Protein AF-A0A4R5AQ56-F1 (afdb_monomer)

Foldseek 3Di:
DDDDDDPDPPPPDDPDPDPDPLVFPDADPVLLVVLLVCLLVVNLVVSLVSSCVRGVDDSVSSSVVSLLSNLQSLVVLFDLVLLVVLLVCVVVVNLVVNLVSRCVRRVDDSVSSSSNSVCSNVVSHDNPPCRVVPDLLVVLVVCVVVVNNVVNLVSCCVPVVDDSVVSSVVSVPRD

Mean predicted aligned error: 14.92 Å

Sequence (175 aa):
MRWGESDACRVPAAPRRDPVKSSVPYVLPETRERVIELLSRGQNIPAIKLVREASGAGLKEAKEYADGLKGEALGRVVAPEVQAKARALVAEGRWKDAAKLVRKHSGLKLKSAKDYVDAVREGRVPAQPGEVRGALADRVRAFKASGDHESAIALVCAETGMQWDEAQHFVAALQ

Structure (mmCIF, N/CA/C/O backbone):
data_AF-A0A4R5AQ56-F1
#
_entry.id   AF-A0A4R5AQ56-F1
#
loop_
_atom_site.group_PDB
_atom_site.id
_atom_site.type_symbol
_atom_site.label_atom_id
_atom_site.label_alt_id
_atom_site.label_comp_id
_atom_site.label_asym_id
_atom_site.label_entity_id
_atom_site.label_seq_id
_atom_site.pdbx_PDB_ins_code
_atom_site.Cartn_x
_atom_site.Cartn_y
_atom_site.Cartn_z
_atom_site.occupancy
_atom_site.B_iso_or_equiv
_atom_site.auth_seq_id
_atom_site.auth_comp_id
_atom_site.auth_asym_id
_atom_site.auth_atom_id
_atom_site.pdbx_PDB_model_num
ATOM 1 N N . MET A 1 1 ? -49.237 22.331 -33.545 1.00 45.69 1 MET A N 1
ATOM 2 C CA . MET A 1 1 ? -48.431 21.137 -33.214 1.00 45.69 1 MET A CA 1
ATOM 3 C C . MET A 1 1 ? -47.157 21.162 -34.046 1.00 45.69 1 MET A C 1
ATOM 5 O O . MET A 1 1 ? -47.246 20.903 -35.237 1.00 45.69 1 MET A O 1
ATOM 9 N N . ARG A 1 2 ? -46.005 21.509 -33.458 1.00 33.53 2 ARG A N 1
ATOM 10 C CA . ARG A 1 2 ? -44.680 21.104 -33.957 1.00 33.53 2 ARG A CA 1
ATOM 11 C C . ARG A 1 2 ? -43.660 21.297 -32.832 1.00 33.53 2 ARG A C 1
ATOM 13 O O . ARG A 1 2 ? -43.346 22.424 -32.477 1.00 33.53 2 ARG A O 1
ATOM 20 N N . TRP A 1 3 ? -43.247 20.186 -32.234 1.00 35.00 3 TRP A N 1
ATOM 21 C CA . TRP A 1 3 ? -42.048 20.085 -31.406 1.00 35.00 3 TRP A CA 1
ATOM 22 C C . TRP A 1 3 ? -40.854 19.815 -32.338 1.00 35.00 3 TRP A C 1
ATOM 24 O O . TRP A 1 3 ? -41.010 19.078 -33.311 1.00 35.00 3 TRP A O 1
ATOM 34 N N . GLY A 1 4 ? -39.701 20.414 -32.045 1.00 38.84 4 GLY A N 1
ATOM 35 C CA . GLY A 1 4 ? -38.430 20.306 -32.780 1.00 38.84 4 GLY A CA 1
ATOM 36 C C . GLY A 1 4 ? -37.701 21.648 -32.642 1.00 38.84 4 GLY A C 1
ATOM 37 O O . GLY A 1 4 ? -38.314 22.677 -32.881 1.00 38.84 4 GLY A O 1
ATOM 38 N N . GLU A 1 5 ? -36.464 21.776 -32.180 1.00 38.62 5 GLU A N 1
ATOM 39 C CA . GLU A 1 5 ? -35.328 20.869 -32.235 1.00 38.62 5 GLU A CA 1
ATOM 40 C C . GLU A 1 5 ? -34.325 21.284 -31.141 1.00 38.62 5 GLU A C 1
ATOM 42 O O . GLU A 1 5 ? -33.952 22.447 -31.039 1.00 38.62 5 GLU A O 1
ATOM 47 N N . SER A 1 6 ? -33.906 20.303 -30.343 1.00 42.84 6 SER A N 1
ATOM 48 C CA . SER A 1 6 ? -32.548 20.118 -29.818 1.00 42.84 6 SER A CA 1
ATOM 49 C C . SER A 1 6 ? -31.783 21.330 -29.261 1.00 42.84 6 SER A C 1
ATOM 51 O O . SER A 1 6 ? -30.817 21.801 -29.862 1.00 42.84 6 SER A O 1
ATOM 53 N N . ASP A 1 7 ? -32.096 21.707 -28.019 1.00 39.38 7 ASP A N 1
ATOM 54 C CA . ASP A 1 7 ? -31.105 22.286 -27.105 1.00 39.38 7 ASP A CA 1
ATOM 55 C C . ASP A 1 7 ? -30.023 21.225 -26.838 1.00 39.38 7 ASP A C 1
ATOM 57 O O . ASP A 1 7 ? -30.189 20.289 -26.050 1.00 39.38 7 ASP A O 1
ATOM 61 N N . ALA A 1 8 ? -28.928 21.310 -27.592 1.00 45.38 8 ALA A N 1
ATOM 62 C CA . ALA A 1 8 ? -27.779 20.438 -27.444 1.00 45.38 8 ALA A CA 1
ATOM 63 C C . ALA A 1 8 ? -27.214 20.576 -26.024 1.00 45.38 8 ALA A C 1
ATOM 65 O O . ALA A 1 8 ? -26.766 21.647 -25.613 1.00 45.38 8 ALA A O 1
ATOM 66 N N . CYS A 1 9 ? -27.211 19.463 -25.289 1.00 32.50 9 CYS A N 1
ATOM 67 C CA . CYS A 1 9 ? -26.581 19.318 -23.986 1.00 32.50 9 CYS A CA 1
ATOM 68 C C . CYS A 1 9 ? -25.139 19.846 -24.018 1.00 32.50 9 CYS A C 1
ATOM 70 O O . CYS A 1 9 ? -24.210 19.158 -24.446 1.00 32.50 9 CYS A O 1
ATOM 72 N N . ARG A 1 10 ? -24.927 21.065 -23.520 1.00 43.78 10 ARG A N 1
ATOM 73 C CA . ARG A 1 10 ? -23.593 21.572 -23.210 1.00 43.78 10 ARG A CA 1
ATOM 74 C C . ARG A 1 10 ? -23.148 20.915 -21.911 1.00 43.78 10 ARG A C 1
ATOM 76 O O . ARG A 1 10 ? -23.390 21.433 -20.826 1.00 43.78 10 ARG A O 1
ATOM 83 N N . VAL A 1 11 ? -22.541 19.738 -22.029 1.00 48.16 11 VAL A N 1
ATOM 84 C CA . VAL A 1 11 ? -21.921 19.040 -20.898 1.00 48.16 11 VAL A CA 1
ATOM 85 C C . VAL A 1 11 ? -20.895 19.995 -20.269 1.00 48.16 11 VAL A C 1
ATOM 87 O O . VAL A 1 11 ? -20.000 20.458 -20.984 1.00 48.16 11 VAL A O 1
ATOM 90 N N . PRO A 1 12 ? -21.004 20.351 -18.976 1.00 44.31 12 PRO A N 1
ATOM 91 C CA . PRO A 1 12 ? -19.989 21.171 -18.336 1.00 44.31 12 PRO A CA 1
ATOM 92 C C . PRO A 1 12 ? -18.670 20.397 -18.341 1.00 44.31 12 PRO A C 1
ATOM 94 O O . PRO A 1 12 ? -18.601 19.252 -17.892 1.00 44.31 12 PRO A O 1
ATOM 97 N N . ALA A 1 13 ? -17.631 21.019 -18.902 1.00 43.09 13 ALA A N 1
ATOM 98 C CA . ALA A 1 13 ? -16.287 20.466 -18.947 1.00 43.09 13 ALA A CA 1
ATOM 99 C C . ALA A 1 13 ? -15.847 20.108 -17.522 1.00 43.09 13 ALA A C 1
ATOM 101 O O . ALA A 1 13 ? -15.724 20.984 -16.665 1.00 43.09 13 ALA A O 1
ATOM 102 N N . ALA A 1 14 ? -15.648 18.812 -17.275 1.00 42.28 14 ALA A N 1
ATOM 103 C CA . ALA A 1 14 ? -15.158 18.308 -16.003 1.00 42.28 14 ALA A CA 1
ATOM 104 C C . ALA A 1 14 ? -13.867 19.049 -15.607 1.00 42.28 14 ALA A C 1
ATOM 106 O O . ALA A 1 14 ? -13.044 19.346 -16.484 1.00 42.28 14 ALA A O 1
ATOM 107 N N . PRO A 1 15 ? -13.661 19.350 -14.312 1.00 40.75 15 PRO A N 1
ATOM 108 C CA . PRO A 1 15 ? -12.444 20.007 -13.866 1.00 40.75 15 PRO A CA 1
ATOM 109 C C . PRO A 1 15 ? -11.247 19.163 -14.300 1.00 40.75 15 PRO A C 1
ATOM 111 O O . PRO A 1 15 ? -11.179 17.962 -14.020 1.00 40.75 15 PRO A O 1
ATOM 114 N N . ARG A 1 16 ? -10.319 19.797 -15.025 1.00 42.53 16 ARG A N 1
ATOM 115 C CA . ARG A 1 16 ? -9.028 19.214 -15.386 1.00 42.53 16 ARG A CA 1
ATOM 116 C C . ARG A 1 16 ? -8.344 18.826 -14.080 1.00 42.53 16 ARG A C 1
ATOM 118 O O . ARG A 1 16 ? -7.839 19.692 -13.379 1.00 42.53 16 ARG A O 1
ATOM 125 N N . ARG A 1 17 ? -8.389 17.541 -13.721 1.00 48.75 17 ARG A N 1
ATOM 126 C CA . ARG A 1 17 ? -7.564 17.006 -12.638 1.00 48.75 17 ARG A CA 1
ATOM 127 C C . ARG A 1 17 ? -6.125 17.292 -13.032 1.00 48.75 17 ARG A C 1
ATOM 129 O O . ARG A 1 17 ? -5.655 16.740 -14.027 1.00 48.75 17 ARG A O 1
ATOM 136 N N . ASP A 1 18 ? -5.471 18.179 -12.292 1.00 38.38 18 ASP A N 1
ATOM 137 C CA . ASP A 1 18 ? -4.043 18.409 -12.440 1.00 38.38 18 ASP A CA 1
ATOM 138 C C . ASP A 1 18 ? -3.337 17.049 -12.407 1.00 38.38 18 ASP A C 1
ATOM 140 O O . ASP A 1 18 ? -3.614 16.243 -11.506 1.00 38.38 18 ASP A O 1
ATOM 144 N N . PRO A 1 19 ? -2.480 16.731 -13.393 1.00 44.53 19 PRO A N 1
ATOM 145 C CA . PRO A 1 19 ? -1.733 15.494 -13.358 1.00 44.53 19 PRO A CA 1
ATOM 146 C C . PRO A 1 19 ? -0.859 15.533 -12.108 1.00 44.53 19 PRO A C 1
ATOM 148 O O . PRO A 1 19 ? 0.082 16.323 -11.994 1.00 44.53 19 PRO A O 1
ATOM 151 N N . VAL A 1 20 ? -1.211 14.683 -11.142 1.00 44.84 20 VAL A N 1
ATOM 152 C CA . VAL A 1 20 ? -0.360 14.325 -10.009 1.00 44.84 20 VAL A CA 1
ATOM 153 C C . VAL A 1 20 ? 1.028 14.079 -10.587 1.00 44.84 20 VAL A C 1
ATOM 155 O O . VAL A 1 20 ? 1.138 13.334 -11.555 1.00 44.84 20 VAL A O 1
ATOM 158 N N . LYS A 1 21 ? 2.054 14.750 -10.050 1.00 40.44 21 LYS A N 1
ATOM 159 C CA . LYS A 1 21 ? 3.448 14.725 -10.525 1.00 40.44 21 LYS A CA 1
ATOM 160 C C . LYS A 1 21 ? 4.008 13.291 -10.555 1.00 40.44 21 LYS A C 1
ATOM 162 O O . LYS A 1 21 ? 4.786 12.907 -9.689 1.00 40.44 21 LYS A O 1
ATOM 167 N N . SER A 1 22 ? 3.611 12.475 -11.523 1.00 47.69 22 SER A N 1
ATOM 168 C CA . SER A 1 22 ? 4.220 11.187 -11.806 1.00 47.69 22 SER A CA 1
ATOM 169 C C . SER A 1 22 ? 5.387 11.465 -12.740 1.00 47.69 22 SER A C 1
ATOM 171 O O . SER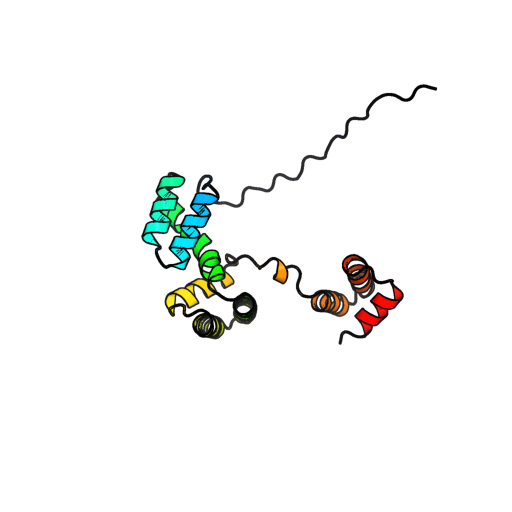 A 1 22 ? 5.195 11.712 -13.926 1.00 47.69 22 SER A O 1
ATOM 173 N N . SER A 1 23 ? 6.598 11.456 -12.186 1.00 57.16 23 SER A N 1
ATOM 174 C CA . SER A 1 23 ? 7.856 11.750 -12.889 1.00 57.16 23 SER A CA 1
ATOM 175 C C . SER A 1 23 ? 8.243 10.717 -13.962 1.00 57.16 23 SER A C 1
ATOM 177 O O . SER A 1 23 ? 9.362 10.752 -14.457 1.00 57.16 23 SER A O 1
ATOM 179 N N . VAL A 1 24 ? 7.360 9.774 -14.307 1.00 58.69 24 VAL A N 1
ATOM 180 C CA . VAL A 1 24 ? 7.620 8.726 -15.299 1.00 58.69 24 VAL A CA 1
ATOM 181 C C . VAL A 1 24 ? 6.544 8.798 -16.383 1.00 58.69 24 VAL A C 1
ATOM 183 O O . VAL A 1 24 ? 5.357 8.735 -16.044 1.00 58.69 24 VAL A O 1
ATOM 186 N N . PRO A 1 25 ? 6.923 8.944 -17.668 1.00 57.91 25 PRO A N 1
ATOM 187 C CA . PRO A 1 25 ? 5.972 8.915 -18.771 1.00 57.91 25 PRO A CA 1
ATOM 188 C C . PRO A 1 25 ? 5.265 7.554 -18.816 1.00 57.91 25 PRO A C 1
ATOM 190 O O . PRO A 1 25 ? 5.813 6.534 -18.401 1.00 57.91 25 PRO A O 1
ATOM 193 N N . TYR A 1 26 ? 4.012 7.585 -19.266 1.00 61.94 26 TYR A N 1
ATOM 194 C CA . TYR A 1 26 ? 3.016 6.511 -19.219 1.00 61.94 26 TYR A CA 1
ATOM 195 C C . TYR A 1 26 ? 3.602 5.086 -19.309 1.00 61.94 26 TYR A C 1
ATOM 197 O O . TYR A 1 26 ? 3.992 4.619 -20.376 1.00 61.94 26 TYR A O 1
ATOM 205 N N . VAL A 1 27 ? 3.637 4.382 -18.172 1.00 74.88 27 VAL A N 1
ATOM 206 C CA . VAL A 1 27 ? 3.947 2.947 -18.121 1.00 74.88 27 VAL A CA 1
ATOM 207 C C . VAL A 1 27 ? 2.663 2.184 -18.420 1.00 74.88 27 VAL A C 1
ATOM 209 O O . VAL A 1 27 ? 1.663 2.370 -17.724 1.00 74.88 27 VAL A O 1
ATOM 212 N N . LEU A 1 28 ? 2.703 1.315 -19.431 1.00 80.69 28 LEU A N 1
ATOM 213 C CA . LEU A 1 28 ? 1.578 0.450 -19.784 1.00 80.69 28 LEU A CA 1
ATOM 214 C C . LEU A 1 28 ? 1.096 -0.367 -18.563 1.00 80.69 28 LEU A C 1
ATOM 216 O O . LEU A 1 28 ? 1.939 -0.840 -17.785 1.00 80.69 28 LEU A O 1
ATOM 220 N N . PRO A 1 29 ? -0.225 -0.561 -18.378 1.00 79.31 29 PRO A N 1
ATOM 221 C CA . PRO A 1 29 ? -0.779 -1.295 -17.237 1.00 79.31 29 PRO A CA 1
ATOM 222 C C . PRO A 1 29 ? -0.166 -2.687 -17.039 1.00 79.31 29 PRO A C 1
ATOM 224 O O . PRO A 1 29 ? 0.152 -3.075 -15.916 1.00 79.31 29 PRO A O 1
ATOM 227 N N . GLU A 1 30 ? 0.102 -3.409 -18.122 1.00 83.06 30 GLU A N 1
ATOM 228 C CA . GLU A 1 30 ? 0.673 -4.757 -18.092 1.00 83.06 30 GLU A CA 1
ATOM 229 C C . GLU A 1 30 ? 2.130 -4.737 -17.606 1.00 83.06 30 GLU A C 1
ATOM 231 O O . GLU A 1 30 ? 2.597 -5.646 -16.917 1.00 83.06 30 GLU A O 1
ATOM 236 N N . THR A 1 31 ? 2.878 -3.687 -17.951 1.00 86.50 31 THR A N 1
ATOM 237 C CA . THR A 1 31 ? 4.236 -3.478 -17.437 1.00 86.50 31 THR A CA 1
ATOM 238 C C . THR A 1 31 ? 4.193 -3.142 -15.954 1.00 86.50 31 THR A C 1
ATOM 240 O O . THR A 1 31 ? 4.969 -3.700 -15.181 1.00 86.50 31 THR A O 1
ATOM 243 N N . ARG A 1 32 ? 3.262 -2.281 -15.529 1.00 87.69 32 ARG A N 1
ATOM 244 C CA . ARG A 1 32 ? 3.060 -1.946 -14.114 1.00 87.69 32 ARG A CA 1
ATOM 245 C C . ARG A 1 32 ? 2.784 -3.196 -13.277 1.00 87.69 32 ARG A C 1
ATOM 247 O O . ARG A 1 32 ? 3.371 -3.349 -12.209 1.00 87.69 32 ARG A O 1
ATOM 254 N N . GLU A 1 33 ? 1.936 -4.102 -13.757 1.00 88.38 33 GLU A N 1
ATOM 255 C CA . GLU A 1 33 ? 1.649 -5.366 -13.070 1.00 88.38 33 GLU A CA 1
ATOM 256 C C . GLU A 1 33 ? 2.889 -6.249 -12.918 1.00 88.38 33 GLU A C 1
ATOM 258 O O . GLU A 1 33 ? 3.167 -6.731 -11.819 1.00 88.38 33 GLU A O 1
ATOM 263 N N . ARG A 1 34 ? 3.691 -6.385 -13.978 1.00 89.94 34 ARG A N 1
ATOM 264 C CA . ARG A 1 34 ? 4.966 -7.123 -13.935 1.00 89.94 34 ARG A CA 1
ATOM 265 C C . ARG A 1 34 ? 5.962 -6.487 -12.969 1.00 89.94 34 ARG A C 1
ATOM 267 O O . ARG A 1 34 ? 6.640 -7.191 -12.225 1.00 89.94 34 ARG A O 1
ATOM 274 N N . VAL A 1 35 ? 6.029 -5.156 -12.926 1.00 90.94 35 VAL A N 1
ATOM 275 C CA . VAL A 1 35 ? 6.847 -4.421 -11.948 1.00 90.94 35 VAL A CA 1
ATOM 276 C C . VAL A 1 35 ? 6.393 -4.742 -10.523 1.00 90.94 35 VAL A C 1
ATOM 278 O O . VAL A 1 35 ? 7.227 -5.037 -9.669 1.00 90.94 35 VAL A O 1
ATOM 281 N N . ILE A 1 36 ? 5.085 -4.749 -10.265 1.00 89.75 36 ILE A N 1
ATOM 282 C CA . ILE A 1 36 ? 4.523 -5.093 -8.954 1.00 89.75 36 ILE A CA 1
ATOM 283 C C . ILE A 1 36 ? 4.852 -6.536 -8.560 1.00 89.75 36 ILE A C 1
ATOM 285 O O . ILE A 1 36 ? 5.224 -6.787 -7.414 1.00 89.75 36 ILE A O 1
ATOM 289 N N . GLU A 1 37 ? 4.769 -7.478 -9.496 1.00 89.31 37 GLU A N 1
ATOM 290 C CA . GLU A 1 37 ? 5.136 -8.875 -9.261 1.00 89.31 37 GLU A CA 1
ATOM 291 C C . GLU A 1 37 ? 6.628 -9.040 -8.922 1.00 89.31 37 GLU A C 1
ATOM 293 O O . GLU A 1 37 ? 6.997 -9.775 -8.004 1.00 89.31 37 GLU A O 1
ATOM 298 N N . LEU A 1 38 ? 7.511 -8.323 -9.617 1.00 90.81 38 LEU A N 1
ATOM 299 C CA . LEU A 1 38 ? 8.942 -8.330 -9.306 1.00 90.81 38 LEU A CA 1
ATOM 300 C C . LEU A 1 38 ? 9.212 -7.743 -7.914 1.00 90.81 38 LEU A C 1
ATOM 302 O O . LEU A 1 38 ? 10.002 -8.297 -7.143 1.00 90.81 38 LEU A O 1
ATOM 306 N N . LEU A 1 39 ? 8.530 -6.652 -7.559 1.00 90.00 39 LEU A N 1
ATOM 307 C CA . LEU A 1 39 ? 8.664 -6.002 -6.256 1.00 90.00 39 LEU A CA 1
ATOM 308 C C . LEU A 1 39 ? 8.143 -6.876 -5.108 1.00 90.00 39 LEU A C 1
ATOM 310 O O . LEU A 1 39 ? 8.789 -6.928 -4.059 1.00 90.00 39 LEU A O 1
ATOM 314 N N . SER A 1 40 ? 7.044 -7.615 -5.299 1.00 85.38 40 SER A N 1
ATOM 315 C CA . SER A 1 40 ? 6.516 -8.533 -4.277 1.00 85.38 40 SER A CA 1
ATOM 316 C C . SER A 1 40 ? 7.479 -9.692 -3.987 1.00 85.38 40 SER A C 1
ATOM 318 O O . SER A 1 40 ? 7.605 -10.130 -2.844 1.00 85.38 40 SER A O 1
ATOM 320 N N . ARG A 1 41 ? 8.254 -10.115 -4.995 1.00 86.38 41 ARG A N 1
ATOM 321 C CA . ARG A 1 41 ? 9.346 -11.100 -4.878 1.00 86.38 41 ARG A CA 1
ATOM 322 C C . ARG A 1 41 ? 10.656 -10.508 -4.330 1.00 86.38 41 ARG A C 1
ATOM 324 O O . ARG A 1 41 ? 11.628 -11.237 -4.142 1.00 86.38 41 ARG A O 1
ATOM 331 N N . GLY A 1 42 ? 10.717 -9.196 -4.085 1.00 85.19 42 GLY A N 1
ATOM 332 C CA . GLY A 1 42 ? 11.914 -8.491 -3.608 1.00 85.19 42 GLY A CA 1
ATOM 333 C C . GLY A 1 42 ? 12.954 -8.172 -4.691 1.00 85.19 42 GLY A C 1
ATOM 334 O O . GLY A 1 42 ? 14.082 -7.790 -4.367 1.00 85.19 42 GLY A O 1
ATOM 335 N N . GLN A 1 43 ? 12.598 -8.298 -5.970 1.00 88.31 43 GLN A N 1
ATOM 336 C CA . GLN A 1 43 ? 13.481 -8.074 -7.116 1.00 88.31 43 GLN A 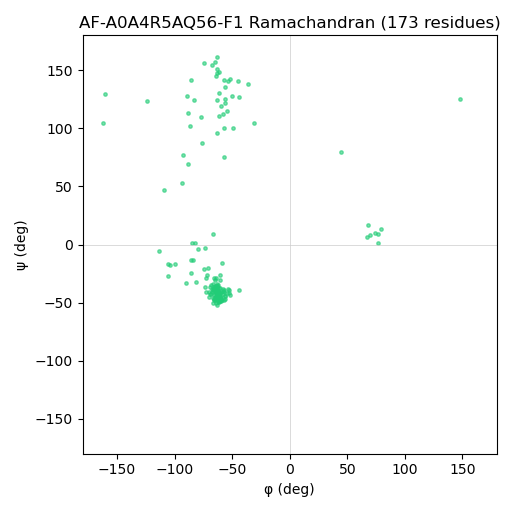CA 1
ATOM 337 C C . GLN A 1 43 ? 13.478 -6.600 -7.561 1.00 88.31 43 GLN A C 1
ATOM 339 O O . GLN A 1 43 ? 12.999 -6.250 -8.639 1.00 88.31 43 GLN A O 1
ATOM 344 N N . ASN A 1 44 ? 14.054 -5.715 -6.741 1.00 88.56 44 ASN A N 1
ATOM 345 C CA . ASN A 1 44 ? 14.045 -4.267 -7.010 1.00 88.56 44 ASN A CA 1
ATOM 346 C C . ASN A 1 44 ? 14.839 -3.874 -8.270 1.00 88.56 44 ASN A C 1
ATOM 348 O O . ASN A 1 44 ? 14.417 -2.996 -9.014 1.00 88.56 44 ASN A O 1
ATOM 352 N N . ILE A 1 45 ? 15.991 -4.509 -8.518 1.00 92.06 45 ILE A N 1
ATOM 353 C CA . ILE A 1 45 ? 16.844 -4.170 -9.669 1.00 92.06 45 ILE A CA 1
ATOM 354 C C . ILE A 1 45 ? 16.136 -4.519 -10.994 1.00 92.06 45 ILE A C 1
ATOM 356 O O . ILE A 1 45 ? 16.031 -3.629 -11.840 1.00 92.06 45 ILE A O 1
ATOM 360 N N . PRO A 1 46 ? 15.586 -5.741 -11.175 1.00 92.56 46 PRO A N 1
ATOM 361 C CA . PRO A 1 46 ? 14.762 -6.058 -12.342 1.00 92.56 46 PRO A CA 1
ATOM 362 C C . PRO A 1 46 ? 13.549 -5.139 -12.507 1.00 92.56 46 PRO A C 1
ATOM 364 O O . PRO A 1 46 ? 13.277 -4.700 -13.618 1.00 92.56 46 PRO A O 1
ATOM 367 N N . ALA A 1 47 ? 12.861 -4.796 -11.413 1.00 91.25 47 ALA A N 1
ATOM 368 C CA . ALA A 1 47 ? 11.711 -3.895 -11.447 1.00 91.25 47 ALA A CA 1
ATOM 369 C C . ALA A 1 47 ? 12.082 -2.503 -11.990 1.00 91.25 47 ALA A C 1
ATOM 371 O O . ALA A 1 47 ? 11.440 -2.006 -12.910 1.00 91.25 47 ALA A O 1
ATOM 372 N N . ILE A 1 48 ? 13.159 -1.898 -11.477 1.00 91.56 48 ILE A N 1
ATOM 373 C CA . ILE A 1 48 ? 13.642 -0.588 -11.942 1.00 91.56 48 ILE A CA 1
ATOM 374 C C . ILE A 1 48 ? 14.088 -0.666 -13.403 1.00 91.56 48 ILE A C 1
ATOM 376 O O . ILE A 1 48 ? 13.789 0.233 -14.185 1.00 91.56 48 ILE A O 1
ATOM 380 N N . LYS A 1 49 ? 14.786 -1.741 -13.790 1.00 92.81 49 LYS A N 1
ATOM 381 C CA . LYS A 1 49 ? 15.205 -1.956 -15.179 1.00 92.81 49 LYS A CA 1
ATOM 382 C C . LYS A 1 49 ? 13.999 -1.999 -16.123 1.00 92.81 49 LYS A C 1
ATOM 384 O O . LYS A 1 49 ? 13.998 -1.273 -17.110 1.00 92.81 49 LYS A O 1
ATOM 389 N N . LEU A 1 50 ? 12.964 -2.762 -15.774 1.00 91.06 50 LEU A N 1
ATOM 390 C CA . LEU A 1 50 ? 11.736 -2.870 -16.562 1.00 91.06 50 LEU A CA 1
ATOM 391 C C . LEU A 1 50 ? 11.021 -1.517 -16.705 1.00 91.06 50 LEU A C 1
ATOM 393 O O . LEU A 1 50 ? 10.583 -1.164 -17.796 1.00 91.06 50 LEU A O 1
ATOM 397 N N . VAL A 1 51 ? 10.953 -0.727 -15.626 1.00 89.31 51 VAL A N 1
ATOM 398 C CA . VAL A 1 51 ? 10.393 0.636 -15.676 1.00 89.31 51 VAL A CA 1
ATOM 399 C C . VAL A 1 51 ? 11.191 1.513 -16.640 1.00 89.31 51 VAL A C 1
ATOM 401 O O . VAL A 1 51 ? 10.589 2.202 -17.458 1.00 89.31 51 VAL A O 1
ATOM 404 N N . ARG A 1 52 ? 12.530 1.473 -16.593 1.00 90.75 52 ARG A N 1
ATOM 405 C CA . ARG A 1 52 ? 13.387 2.254 -17.505 1.00 90.75 52 ARG A CA 1
ATOM 406 C C . ARG A 1 52 ? 13.201 1.852 -18.961 1.00 90.75 52 ARG A C 1
ATOM 408 O O . ARG A 1 52 ? 13.095 2.727 -19.808 1.00 90.75 52 ARG A O 1
ATOM 415 N N . GLU A 1 53 ? 13.164 0.555 -19.245 1.00 89.38 53 GLU A N 1
ATOM 416 C CA . GLU A 1 53 ? 13.003 0.043 -20.610 1.00 89.38 53 GLU A CA 1
ATOM 417 C C . GLU A 1 53 ? 11.637 0.410 -21.195 1.00 89.38 53 GLU A C 1
ATOM 419 O O . GLU A 1 53 ? 11.549 0.766 -22.365 1.00 89.38 53 GLU A O 1
ATOM 424 N N . ALA A 1 54 ? 10.583 0.384 -20.377 1.00 86.75 54 ALA A N 1
ATOM 425 C CA . ALA A 1 54 ? 9.230 0.677 -20.837 1.00 86.75 54 ALA A CA 1
ATOM 426 C C . ALA A 1 54 ? 8.906 2.175 -20.946 1.00 86.75 54 ALA A C 1
ATOM 428 O O . ALA A 1 54 ? 8.102 2.557 -21.788 1.00 86.75 54 ALA A O 1
ATOM 429 N N . SER A 1 55 ? 9.487 3.015 -20.085 1.00 83.81 55 SER A N 1
ATOM 430 C CA . SER A 1 55 ? 9.186 4.458 -20.033 1.00 83.81 55 SER A CA 1
ATOM 431 C C . SER A 1 55 ? 10.273 5.341 -20.649 1.00 83.81 55 SER A C 1
ATOM 433 O O . SER A 1 55 ? 10.034 6.514 -20.912 1.00 83.81 55 SER A O 1
ATOM 435 N N . GLY A 1 56 ? 11.489 4.825 -20.843 1.00 83.56 56 GLY A N 1
ATOM 436 C CA . GLY A 1 56 ? 12.653 5.637 -21.209 1.00 83.56 56 GLY A CA 1
ATOM 437 C C . GLY A 1 56 ? 13.154 6.558 -20.087 1.00 83.56 56 GLY A C 1
ATOM 438 O O . GLY A 1 56 ? 14.034 7.380 -20.328 1.00 83.56 56 GLY A O 1
ATOM 439 N N . ALA A 1 57 ? 12.619 6.435 -18.866 1.00 84.06 57 ALA A N 1
ATOM 440 C CA . ALA A 1 57 ? 12.959 7.304 -17.746 1.00 84.06 57 ALA A CA 1
ATOM 441 C C . ALA A 1 57 ? 14.408 7.130 -17.253 1.00 84.06 57 ALA A C 1
ATOM 443 O O . ALA A 1 57 ? 15.035 6.061 -17.357 1.00 84.06 57 ALA A O 1
ATOM 444 N N . GLY A 1 58 ? 14.935 8.193 -16.645 1.00 85.94 58 GLY A N 1
ATOM 445 C CA . GLY A 1 58 ? 16.226 8.175 -15.974 1.00 85.94 58 GLY A CA 1
ATOM 446 C C . GLY A 1 58 ? 16.242 7.212 -14.783 1.00 85.94 58 GLY A C 1
ATOM 447 O O . GLY A 1 58 ? 15.210 6.825 -14.235 1.00 85.94 58 GLY A O 1
ATOM 448 N N . LEU A 1 59 ? 17.441 6.825 -14.328 1.00 88.31 59 LEU A N 1
ATOM 449 C CA . LEU A 1 59 ? 17.592 5.888 -13.204 1.00 88.31 59 LEU A CA 1
ATOM 450 C C . LEU A 1 59 ? 16.886 6.377 -11.929 1.00 88.31 59 LEU A C 1
ATOM 452 O O . LEU A 1 59 ? 16.291 5.576 -11.209 1.00 88.31 59 LEU A O 1
ATOM 456 N N . LYS A 1 60 ? 16.949 7.687 -11.664 1.00 87.88 60 LYS A N 1
ATOM 457 C CA . LYS A 1 60 ? 16.304 8.320 -10.511 1.00 87.88 60 LYS A CA 1
ATOM 458 C C . LYS A 1 60 ? 14.780 8.189 -10.582 1.00 87.88 60 LYS A C 1
ATOM 460 O O . LYS A 1 60 ? 14.174 7.686 -9.645 1.00 87.88 60 LYS A O 1
ATOM 465 N N . GLU A 1 61 ? 14.190 8.577 -11.704 1.00 84.50 61 GLU A N 1
ATOM 466 C CA . GLU A 1 61 ? 12.739 8.577 -11.922 1.00 84.50 61 GLU A CA 1
ATOM 467 C C . GLU A 1 61 ? 12.171 7.154 -11.879 1.00 84.50 61 GLU A C 1
ATOM 469 O O . GLU A 1 61 ? 11.182 6.886 -11.200 1.00 84.50 61 GLU A O 1
ATOM 474 N N . ALA A 1 62 ? 12.851 6.204 -12.528 1.00 87.69 62 ALA A N 1
ATOM 475 C CA . ALA A 1 62 ? 12.447 4.804 -12.507 1.00 87.69 62 ALA A CA 1
ATOM 476 C C . ALA A 1 62 ? 12.523 4.191 -11.102 1.00 87.69 62 ALA A C 1
ATOM 478 O O . ALA A 1 62 ? 11.674 3.379 -10.730 1.00 87.69 62 ALA A O 1
ATOM 479 N N . LYS A 1 63 ? 13.522 4.592 -10.307 1.00 89.50 63 LYS A N 1
ATOM 480 C CA . LYS A 1 63 ? 13.621 4.206 -8.899 1.00 89.50 63 LYS A CA 1
ATOM 481 C C . LYS A 1 63 ? 12.486 4.805 -8.075 1.00 89.50 63 LYS A C 1
ATOM 483 O O . LYS A 1 63 ? 11.862 4.061 -7.331 1.00 89.50 63 LYS A O 1
ATOM 488 N N . GLU A 1 64 ? 12.205 6.098 -8.212 1.00 87.81 64 GLU A N 1
ATOM 489 C CA . GLU A 1 64 ? 11.109 6.759 -7.491 1.00 87.81 64 GLU A CA 1
ATOM 490 C C . GLU A 1 64 ? 9.755 6.118 -7.818 1.00 87.81 64 GLU A C 1
ATOM 492 O O . GLU A 1 64 ? 8.957 5.852 -6.920 1.00 87.81 64 GLU A O 1
ATOM 497 N N . TYR A 1 65 ? 9.524 5.774 -9.085 1.00 87.06 65 TYR A N 1
ATOM 498 C CA . TYR A 1 65 ? 8.321 5.064 -9.506 1.00 87.06 65 TYR A CA 1
ATOM 499 C C . TYR A 1 65 ? 8.236 3.649 -8.924 1.00 87.06 65 TYR A C 1
ATOM 501 O O . TYR A 1 65 ? 7.207 3.274 -8.360 1.00 87.06 65 TYR A O 1
ATOM 509 N N . ALA A 1 66 ? 9.320 2.870 -8.996 1.00 87.88 66 ALA A N 1
ATOM 510 C CA . ALA A 1 66 ? 9.367 1.536 -8.402 1.00 87.88 66 ALA A CA 1
ATOM 511 C C . ALA A 1 66 ? 9.196 1.576 -6.872 1.00 87.88 66 ALA A C 1
ATOM 513 O O . ALA A 1 66 ? 8.471 0.752 -6.318 1.00 87.88 66 ALA A O 1
ATOM 514 N N . ASP A 1 67 ? 9.807 2.548 -6.191 1.00 86.75 67 ASP A N 1
ATOM 515 C CA . ASP A 1 67 ? 9.660 2.756 -4.747 1.00 86.75 67 ASP A CA 1
ATOM 516 C C . ASP A 1 67 ? 8.214 3.153 -4.386 1.00 86.75 67 ASP A C 1
ATOM 518 O O . ASP A 1 67 ? 7.686 2.687 -3.375 1.00 86.75 67 ASP A O 1
ATOM 522 N N . GLY A 1 68 ? 7.532 3.930 -5.236 1.00 84.56 68 GLY A N 1
ATOM 523 C CA . GLY A 1 68 ? 6.103 4.228 -5.100 1.00 84.56 68 GLY A CA 1
ATOM 524 C C . GLY A 1 68 ? 5.219 2.982 -5.219 1.00 84.56 68 GLY A C 1
ATOM 525 O O . GLY A 1 68 ? 4.313 2.785 -4.410 1.00 84.56 68 GLY A O 1
ATOM 526 N N . LEU A 1 69 ? 5.524 2.093 -6.169 1.00 86.06 69 LEU A N 1
ATOM 527 C CA . LEU A 1 69 ? 4.800 0.828 -6.353 1.00 86.06 69 LEU A CA 1
ATOM 528 C C . LEU A 1 69 ? 5.130 -0.227 -5.293 1.00 86.06 69 LEU A C 1
ATOM 530 O O . LEU A 1 69 ? 4.349 -1.152 -5.077 1.00 86.06 69 LEU A O 1
ATOM 534 N N . LYS A 1 70 ? 6.271 -0.110 -4.615 1.00 85.88 70 LYS A N 1
ATOM 535 C CA . LYS A 1 70 ? 6.729 -1.091 -3.628 1.00 85.88 70 LYS A CA 1
ATOM 536 C C . LYS A 1 70 ? 5.767 -1.224 -2.449 1.00 85.88 70 LYS A C 1
ATOM 538 O O . LYS A 1 70 ? 5.540 -2.337 -1.983 1.00 85.88 70 LYS A O 1
ATOM 543 N N . GLY A 1 71 ? 5.174 -0.118 -1.998 1.00 83.06 71 GLY A N 1
ATOM 544 C CA . GLY A 1 71 ? 4.141 -0.134 -0.959 1.00 83.06 71 GLY A CA 1
ATOM 545 C C . GLY A 1 71 ? 2.919 -0.958 -1.368 1.00 83.06 71 GLY A C 1
ATOM 546 O O . GLY A 1 71 ? 2.477 -1.825 -0.616 1.00 83.06 71 GLY A O 1
ATOM 547 N N . GLU A 1 72 ? 2.421 -0.744 -2.586 1.00 82.81 72 GLU A N 1
ATOM 548 C CA . GLU A 1 72 ? 1.310 -1.516 -3.152 1.00 82.81 72 GLU A CA 1
ATOM 549 C C . GLU A 1 72 ? 1.676 -2.994 -3.344 1.00 82.81 72 GLU A C 1
ATOM 551 O O . GLU A 1 72 ? 0.904 -3.878 -2.974 1.00 82.81 72 GLU A O 1
ATOM 556 N N . ALA A 1 73 ? 2.868 -3.276 -3.871 1.00 84.69 73 ALA A N 1
ATOM 557 C CA . ALA A 1 73 ? 3.345 -4.637 -4.095 1.00 84.69 73 ALA A CA 1
ATOM 558 C C . ALA A 1 73 ? 3.458 -5.437 -2.794 1.00 84.69 73 ALA A C 1
ATOM 560 O O . ALA A 1 73 ? 3.037 -6.592 -2.737 1.00 84.69 73 ALA A O 1
ATOM 561 N N . LEU A 1 74 ? 3.986 -4.814 -1.737 1.00 83.50 74 LEU A N 1
ATOM 562 C CA . LEU A 1 74 ? 4.036 -5.412 -0.406 1.00 83.50 74 LEU A CA 1
ATOM 563 C C . LEU A 1 74 ? 2.632 -5.558 0.182 1.00 83.50 74 LEU A C 1
ATOM 565 O O . LEU A 1 74 ? 2.339 -6.598 0.763 1.00 83.50 74 LEU A O 1
ATOM 569 N N . GLY A 1 75 ? 1.746 -4.582 -0.039 1.00 81.81 75 GLY A N 1
ATOM 570 C CA . GLY A 1 75 ? 0.333 -4.677 0.320 1.00 81.81 75 GLY A CA 1
ATOM 571 C C . GLY A 1 75 ? -0.321 -5.945 -0.226 1.00 81.81 75 GLY A C 1
ATOM 572 O O . GLY A 1 75 ? -0.970 -6.651 0.530 1.00 81.81 75 GLY A O 1
ATOM 573 N N . ARG A 1 76 ? -0.070 -6.331 -1.483 1.00 82.94 76 ARG A N 1
ATOM 574 C CA . ARG A 1 76 ? -0.634 -7.574 -2.055 1.00 82.94 76 ARG A CA 1
ATOM 575 C C . ARG A 1 76 ? -0.213 -8.856 -1.324 1.00 82.94 76 ARG A C 1
ATOM 577 O O . ARG A 1 76 ? -0.936 -9.842 -1.380 1.00 82.94 76 ARG A O 1
ATOM 584 N N . VAL A 1 77 ? 0.940 -8.854 -0.653 1.00 84.06 77 VAL A N 1
ATOM 585 C CA . VAL A 1 77 ? 1.441 -9.999 0.133 1.00 84.06 77 VAL A CA 1
ATOM 586 C C . VAL A 1 77 ? 0.872 -9.996 1.559 1.00 84.06 77 VAL A C 1
ATOM 588 O O . VAL A 1 77 ? 0.798 -11.036 2.209 1.00 84.06 77 VAL A O 1
ATOM 591 N N . VAL A 1 78 ? 0.477 -8.827 2.064 1.00 84.56 78 VAL A N 1
ATOM 592 C CA . VAL A 1 78 ? -0.055 -8.640 3.416 1.00 84.56 78 VAL A CA 1
ATOM 593 C C . VAL A 1 78 ? -1.572 -8.838 3.396 1.00 84.56 78 VAL A C 1
ATOM 595 O O . VAL A 1 78 ? -2.270 -8.182 2.628 1.00 84.56 78 VAL A O 1
ATOM 598 N N . ALA A 1 79 ? -2.106 -9.696 4.269 1.00 84.56 79 ALA A N 1
ATOM 599 C CA . ALA A 1 79 ? -3.554 -9.913 4.364 1.00 84.56 79 ALA A CA 1
ATOM 600 C C . ALA A 1 79 ? -4.317 -8.595 4.652 1.00 84.56 79 ALA A C 1
ATOM 602 O O . ALA A 1 79 ? -3.826 -7.786 5.447 1.00 84.56 79 ALA A O 1
ATOM 603 N N . PRO A 1 80 ? -5.503 -8.355 4.061 1.00 81.56 80 PRO A N 1
ATOM 604 C CA . PRO A 1 80 ? -6.228 -7.084 4.188 1.00 81.56 80 PRO A CA 1
ATOM 605 C C . PRO A 1 80 ? -6.471 -6.632 5.637 1.00 81.56 80 PRO A C 1
ATOM 607 O O . PRO A 1 80 ? -6.304 -5.459 5.966 1.00 81.56 80 PRO A O 1
ATOM 610 N N . GLU A 1 81 ? -6.770 -7.563 6.541 1.00 82.38 81 GLU A N 1
ATOM 611 C CA . GLU A 1 81 ? -7.008 -7.291 7.964 1.00 82.38 81 GLU A CA 1
ATOM 612 C C . GLU A 1 81 ? -5.727 -6.816 8.665 1.00 82.38 81 GLU A C 1
ATOM 614 O O . GLU A 1 81 ? -5.752 -5.989 9.578 1.00 82.38 81 GLU A O 1
ATOM 619 N N . VAL A 1 82 ? -4.583 -7.346 8.231 1.00 88.19 82 VAL A N 1
ATOM 620 C CA . VAL A 1 82 ? -3.249 -6.980 8.715 1.00 88.19 82 VAL A CA 1
ATOM 621 C C . VAL A 1 82 ? -2.866 -5.607 8.169 1.00 88.19 82 VAL A C 1
ATOM 623 O O . VAL A 1 82 ? -2.274 -4.819 8.904 1.00 88.19 82 VAL A O 1
ATOM 626 N N . GLN A 1 83 ? -3.250 -5.283 6.929 1.00 88.25 83 GLN A N 1
ATOM 627 C CA . GLN A 1 83 ? -3.061 -3.945 6.363 1.00 88.25 83 GLN A CA 1
ATOM 628 C C . GLN A 1 83 ? -3.829 -2.886 7.163 1.00 88.25 83 GLN A C 1
ATOM 630 O O . GLN A 1 83 ? -3.225 -1.890 7.561 1.00 88.25 83 GLN A O 1
ATOM 635 N N . ALA A 1 84 ? -5.112 -3.129 7.454 1.00 85.25 84 ALA A N 1
ATOM 636 C CA . ALA A 1 84 ? -5.960 -2.217 8.226 1.00 85.25 84 ALA A CA 1
ATOM 637 C C . ALA A 1 84 ? -5.420 -2.000 9.650 1.00 85.25 84 ALA A C 1
ATOM 639 O O . ALA A 1 84 ? -5.244 -0.868 10.102 1.00 85.25 84 ALA A O 1
ATOM 640 N N . LYS A 1 85 ? -5.044 -3.084 10.344 1.00 87.38 85 LYS A N 1
ATOM 641 C CA . LYS A 1 85 ? -4.412 -2.995 11.673 1.00 87.38 85 LYS A CA 1
ATOM 642 C C . LYS A 1 85 ? -3.065 -2.276 11.629 1.00 87.38 85 LYS A C 1
ATOM 644 O O . LYS A 1 85 ? -2.759 -1.500 12.529 1.00 87.38 85 LYS A O 1
ATOM 649 N N . ALA A 1 86 ? -2.253 -2.515 10.599 1.00 88.94 86 ALA A N 1
ATOM 650 C CA . ALA A 1 86 ? -0.988 -1.810 10.426 1.00 88.94 86 ALA A CA 1
ATOM 651 C C . ALA A 1 86 ? -1.212 -0.307 10.212 1.00 88.94 86 ALA A C 1
ATOM 653 O O . ALA A 1 86 ? -0.498 0.487 10.816 1.00 88.94 86 ALA A O 1
ATOM 654 N N . ARG A 1 87 ? -2.218 0.087 9.419 1.00 88.31 87 ARG A N 1
ATOM 655 C CA . ARG A 1 87 ? -2.615 1.490 9.231 1.00 88.31 87 ARG A CA 1
ATOM 656 C C . ARG A 1 87 ? -3.037 2.155 10.540 1.00 88.31 87 ARG A C 1
ATOM 658 O O . ARG A 1 87 ? -2.501 3.213 10.856 1.00 88.31 87 ARG A O 1
ATOM 665 N N . ALA A 1 88 ? -3.899 1.508 11.326 1.00 87.25 88 ALA A N 1
ATOM 666 C CA . ALA A 1 88 ? -4.301 2.004 12.645 1.00 87.25 88 ALA A CA 1
ATOM 667 C C . ALA A 1 88 ? -3.089 2.211 13.574 1.00 87.25 88 ALA A C 1
ATOM 669 O O . ALA A 1 88 ? -2.896 3.290 14.126 1.00 87.25 88 ALA A O 1
ATOM 670 N N . LEU A 1 89 ? -2.190 1.223 13.648 1.00 91.25 89 LEU A N 1
ATOM 671 C CA . LEU A 1 89 ? -0.970 1.323 14.454 1.00 91.25 89 LEU A CA 1
ATOM 672 C C . LEU A 1 89 ? -0.024 2.430 13.971 1.00 91.25 89 LEU A C 1
ATOM 674 O O . LEU A 1 89 ? 0.638 3.065 14.789 1.00 91.25 89 LEU A O 1
ATOM 678 N N . VAL A 1 90 ? 0.071 2.672 12.661 1.00 90.81 90 VAL A N 1
ATOM 679 C CA . VAL A 1 90 ? 0.858 3.795 12.130 1.00 90.81 90 VAL A CA 1
ATOM 680 C C . VAL A 1 90 ? 0.228 5.135 12.509 1.00 90.81 90 VAL A C 1
ATOM 682 O O . VAL A 1 90 ? 0.969 6.032 12.910 1.00 90.81 90 VAL A O 1
ATOM 685 N N . ALA A 1 91 ? -1.101 5.260 12.447 1.00 87.25 91 ALA A N 1
ATOM 686 C CA . ALA A 1 91 ? -1.820 6.464 12.870 1.00 87.25 91 ALA A CA 1
ATOM 687 C C . ALA A 1 91 ? -1.639 6.757 14.372 1.00 87.25 91 ALA A C 1
ATOM 689 O O . ALA A 1 91 ? -1.480 7.909 14.761 1.00 87.25 91 ALA A O 1
ATOM 690 N N . GLU A 1 92 ? -1.557 5.715 15.203 1.00 89.00 92 GLU A N 1
ATOM 691 C CA . GLU A 1 92 ? -1.234 5.806 16.636 1.00 89.00 92 GLU A CA 1
ATOM 692 C C . GLU A 1 92 ? 0.256 6.113 16.925 1.00 89.00 92 GLU A C 1
ATOM 694 O O . GLU A 1 92 ? 0.657 6.210 18.083 1.00 89.00 92 GLU A O 1
ATOM 699 N N . GLY A 1 93 ? 1.120 6.213 15.906 1.00 91.12 93 GLY A N 1
ATOM 700 C CA . GLY A 1 93 ? 2.569 6.403 16.079 1.00 91.12 93 GLY A CA 1
ATOM 701 C C . GLY A 1 93 ? 3.335 5.134 16.483 1.00 91.12 93 GLY A C 1
ATOM 702 O O . GLY A 1 93 ? 4.532 5.175 16.773 1.00 91.12 93 GLY A O 1
ATOM 703 N N . ARG A 1 94 ? 2.690 3.964 16.460 1.00 91.88 94 ARG A N 1
ATOM 704 C CA . ARG A 1 94 ? 3.245 2.666 16.881 1.00 91.88 94 ARG A CA 1
ATOM 705 C C . ARG A 1 94 ? 3.854 1.882 15.714 1.00 91.88 94 ARG A C 1
ATOM 707 O O . ARG A 1 94 ? 3.574 0.700 15.503 1.00 91.88 94 ARG A O 1
ATOM 714 N N . TRP A 1 95 ? 4.765 2.503 14.964 1.00 88.69 95 TRP A N 1
ATOM 715 C CA . TRP A 1 95 ? 5.367 1.901 13.758 1.00 88.69 95 TRP A CA 1
ATOM 716 C C . TRP A 1 95 ? 6.145 0.595 14.014 1.00 88.69 95 TRP A C 1
ATOM 718 O O . TRP A 1 95 ? 6.197 -0.278 13.146 1.00 88.69 95 TRP A O 1
ATOM 728 N N . LYS A 1 96 ? 6.744 0.422 15.203 1.00 92.81 96 LYS A N 1
ATOM 729 C CA . LYS A 1 96 ? 7.445 -0.826 15.570 1.00 92.81 96 LYS A CA 1
ATOM 730 C C . LYS A 1 96 ? 6.470 -1.999 15.706 1.00 92.81 96 LYS A C 1
ATOM 732 O O . LYS A 1 96 ? 6.773 -3.100 15.243 1.00 92.81 96 LYS A O 1
ATOM 737 N N . ASP A 1 97 ? 5.303 -1.750 16.293 1.00 91.81 97 ASP A N 1
ATOM 738 C CA . ASP A 1 97 ? 4.258 -2.759 16.463 1.00 91.81 97 ASP A CA 1
ATOM 739 C C . ASP A 1 97 ? 3.626 -3.114 15.116 1.00 91.81 97 ASP A C 1
ATOM 741 O O . ASP A 1 97 ? 3.456 -4.297 14.816 1.00 91.81 97 ASP A O 1
ATOM 745 N N . ALA A 1 98 ? 3.393 -2.113 14.258 1.00 90.81 98 ALA A N 1
ATOM 746 C CA . ALA A 1 98 ? 2.930 -2.323 12.887 1.00 90.81 98 ALA A CA 1
ATOM 747 C C . ALA A 1 98 ? 3.887 -3.240 12.101 1.00 90.81 98 ALA A C 1
ATOM 749 O O . ALA A 1 98 ? 3.460 -4.231 11.506 1.00 90.81 98 ALA A O 1
ATOM 750 N N . ALA A 1 99 ? 5.199 -2.984 12.168 1.00 91.25 99 ALA A N 1
ATOM 751 C CA . ALA A 1 99 ? 6.198 -3.805 11.480 1.00 91.25 99 ALA A CA 1
ATOM 752 C C . ALA A 1 99 ? 6.239 -5.245 12.023 1.00 91.25 99 ALA A C 1
ATOM 754 O O . ALA A 1 99 ? 6.393 -6.203 11.261 1.00 91.25 99 ALA A O 1
ATOM 755 N N . LYS A 1 100 ? 6.073 -5.420 13.341 1.00 93.19 100 LYS A N 1
ATOM 756 C CA . LYS A 1 100 ? 6.018 -6.741 13.983 1.00 93.19 100 LYS A CA 1
ATOM 757 C C . LYS A 1 100 ? 4.782 -7.531 13.545 1.00 93.19 100 LYS A C 1
ATOM 759 O O . LYS A 1 100 ? 4.908 -8.720 13.247 1.00 93.19 100 LYS A O 1
ATOM 764 N N . LEU A 1 101 ? 3.624 -6.876 13.479 1.00 91.56 101 LEU A N 1
ATOM 765 C CA . LEU A 1 101 ? 2.359 -7.451 13.020 1.00 91.56 101 LEU A CA 1
ATOM 766 C C . LEU A 1 101 ? 2.451 -7.896 11.552 1.00 91.56 101 LEU A C 1
ATOM 768 O O . LEU A 1 101 ? 2.176 -9.056 11.246 1.00 91.56 101 LEU A O 1
ATOM 772 N N . VAL A 1 102 ? 2.953 -7.025 10.672 1.00 89.94 102 VAL A N 1
ATOM 773 C CA . VAL A 1 102 ? 3.154 -7.322 9.243 1.00 89.94 102 VAL A CA 1
ATOM 774 C C . VAL A 1 102 ? 4.105 -8.502 9.052 1.00 89.94 102 VAL A C 1
ATOM 776 O O . VAL A 1 102 ? 3.800 -9.427 8.297 1.00 89.94 102 VAL A O 1
ATOM 779 N N . ARG A 1 103 ? 5.225 -8.532 9.785 1.00 91.06 103 ARG A N 1
ATOM 780 C CA . ARG A 1 103 ? 6.185 -9.644 9.749 1.00 91.06 103 ARG A CA 1
ATOM 781 C C . ARG A 1 103 ? 5.555 -10.970 10.176 1.00 91.06 103 ARG A C 1
ATOM 783 O O . ARG A 1 103 ? 5.772 -11.981 9.517 1.00 91.06 103 ARG A O 1
ATOM 790 N N . LYS A 1 104 ? 4.801 -10.968 11.281 1.00 89.44 104 LYS A N 1
ATOM 791 C CA . LYS A 1 104 ? 4.205 -12.182 11.860 1.00 89.44 104 LYS A CA 1
ATOM 792 C C . LYS A 1 104 ? 3.202 -12.839 10.911 1.00 89.44 104 LYS A C 1
ATOM 794 O O . LYS A 1 104 ? 3.162 -14.060 10.849 1.00 89.44 104 LYS A O 1
ATOM 799 N N . HIS A 1 105 ? 2.416 -12.037 10.198 1.00 84.94 105 HIS A N 1
ATOM 800 C CA . HIS A 1 105 ? 1.310 -12.543 9.386 1.00 84.94 105 HIS A CA 1
ATOM 801 C C . HIS A 1 105 ? 1.615 -12.666 7.889 1.00 84.94 105 HIS A C 1
ATOM 803 O O . HIS A 1 105 ? 0.906 -13.389 7.204 1.00 84.94 105 HIS A O 1
ATOM 809 N N . SER A 1 106 ? 2.667 -12.014 7.384 1.00 81.19 106 SER A N 1
ATOM 810 C CA . SER A 1 106 ? 2.965 -11.981 5.937 1.00 81.19 106 SER A CA 1
ATOM 811 C C . SER A 1 106 ? 4.262 -12.708 5.566 1.00 81.19 106 SER A C 1
ATOM 813 O O . SER A 1 106 ? 4.619 -12.768 4.396 1.00 81.19 106 SER A O 1
ATOM 815 N N . GLY A 1 107 ? 5.034 -13.191 6.551 1.00 80.38 107 GLY A N 1
ATOM 816 C CA . GLY A 1 107 ? 6.325 -13.860 6.319 1.00 80.38 107 GLY A CA 1
ATOM 817 C C . GLY A 1 107 ? 7.432 -12.951 5.760 1.00 80.38 107 GLY A C 1
ATOM 818 O O . GLY A 1 107 ? 8.523 -13.416 5.433 1.00 80.38 107 GLY A O 1
ATOM 819 N N . LEU A 1 108 ? 7.176 -11.643 5.656 1.00 82.69 108 LEU A N 1
ATOM 820 C CA . LEU A 1 108 ? 8.121 -10.663 5.132 1.00 82.69 108 LEU A CA 1
ATOM 821 C C . LEU A 1 108 ? 9.362 -10.546 6.023 1.00 82.69 108 LEU A C 1
ATOM 823 O O . LEU A 1 108 ? 9.286 -10.581 7.250 1.00 82.69 108 LEU A O 1
ATOM 827 N N . LYS A 1 109 ? 10.528 -10.319 5.411 1.00 86.19 109 LYS A N 1
ATOM 828 C CA . LYS A 1 109 ? 11.752 -9.983 6.156 1.00 86.19 109 LYS A CA 1
ATOM 829 C C . LYS A 1 109 ? 11.586 -8.636 6.865 1.00 86.19 109 LYS A C 1
ATOM 831 O O . LYS A 1 109 ? 10.818 -7.782 6.426 1.00 86.19 109 LYS A O 1
ATOM 836 N N . LEU A 1 110 ? 12.366 -8.412 7.925 1.00 87.19 110 LEU A N 1
ATOM 837 C CA . LEU A 1 110 ? 12.288 -7.191 8.742 1.00 87.19 110 LEU A CA 1
ATOM 838 C C . LEU A 1 110 ? 12.383 -5.904 7.906 1.00 87.19 110 LEU A C 1
ATOM 840 O O . LEU A 1 110 ? 11.620 -4.971 8.136 1.00 87.19 110 LEU A O 1
ATOM 844 N N . LYS A 1 111 ? 13.281 -5.879 6.912 1.00 88.31 111 LYS A N 1
ATOM 845 C CA . LYS A 1 111 ? 13.433 -4.744 5.992 1.00 88.31 111 LYS A CA 1
ATOM 846 C C . LYS A 1 111 ? 12.154 -4.489 5.188 1.00 88.31 111 LYS A C 1
ATOM 848 O O . LYS A 1 111 ? 11.659 -3.376 5.206 1.00 88.31 111 LYS A O 1
ATOM 853 N N . SER A 1 112 ? 11.577 -5.518 4.568 1.00 86.25 112 SER A N 1
ATOM 854 C CA . SER A 1 112 ? 10.335 -5.393 3.792 1.00 86.25 112 SER A CA 1
ATOM 855 C C . SER A 1 112 ? 9.136 -4.997 4.659 1.00 86.25 112 SER A C 1
ATOM 857 O O . SER A 1 112 ? 8.309 -4.205 4.228 1.00 86.25 112 SER A O 1
ATOM 859 N N . ALA A 1 113 ? 9.051 -5.501 5.894 1.00 89.50 113 ALA A N 1
ATOM 860 C CA . ALA A 1 113 ? 8.000 -5.103 6.830 1.00 89.50 113 ALA A CA 1
ATOM 861 C C . ALA A 1 113 ? 8.117 -3.622 7.226 1.00 89.50 113 ALA A C 1
ATOM 863 O O . ALA A 1 113 ? 7.110 -2.923 7.294 1.00 89.50 113 ALA A O 1
ATOM 864 N N . LYS A 1 114 ? 9.343 -3.132 7.447 1.00 91.50 114 LYS A N 1
ATOM 865 C CA . LYS A 1 114 ? 9.598 -1.709 7.685 1.00 91.50 114 LYS A CA 1
ATOM 866 C C . LYS A 1 114 ? 9.265 -0.866 6.453 1.00 91.50 114 LYS A C 1
ATOM 868 O O . LYS A 1 114 ? 8.543 0.110 6.593 1.00 91.50 114 LYS A O 1
ATOM 873 N N . ASP A 1 115 ? 9.729 -1.276 5.274 1.00 88.94 115 ASP A N 1
ATOM 874 C CA . ASP A 1 115 ? 9.461 -0.574 4.015 1.00 88.94 115 ASP A CA 1
ATOM 875 C C . ASP A 1 115 ? 7.947 -0.450 3.758 1.00 88.94 115 ASP A C 1
ATOM 877 O O . ASP A 1 115 ? 7.477 0.594 3.316 1.00 88.94 115 ASP A O 1
ATOM 881 N N . TYR A 1 116 ? 7.166 -1.487 4.087 1.00 89.25 116 TYR A N 1
ATOM 882 C CA . TYR A 1 116 ? 5.704 -1.433 4.033 1.00 89.25 116 TYR A CA 1
ATOM 883 C C . TYR A 1 116 ? 5.126 -0.408 5.020 1.00 89.25 116 TYR A C 1
ATOM 885 O O . TYR A 1 116 ? 4.286 0.400 4.642 1.00 89.25 116 TYR A O 1
ATOM 893 N N . VAL A 1 117 ? 5.587 -0.406 6.274 1.00 90.62 117 VAL A N 1
ATOM 894 C CA . VAL A 1 117 ? 5.137 0.555 7.296 1.00 90.62 117 VAL A CA 1
ATOM 895 C C . VAL A 1 1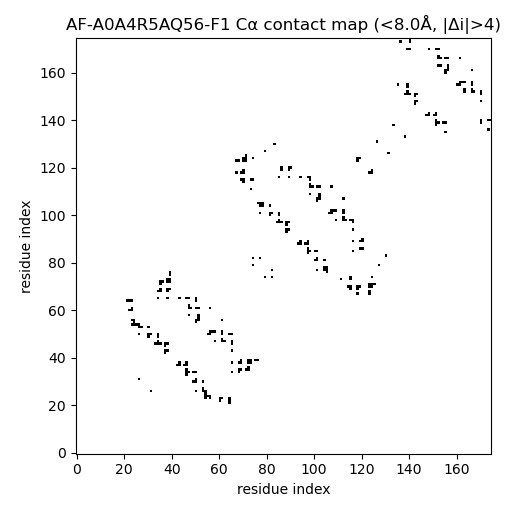17 ? 5.491 1.995 6.925 1.00 90.62 117 VAL A C 1
ATOM 897 O O . VAL A 1 117 ? 4.666 2.888 7.108 1.00 90.62 117 VAL A O 1
ATOM 900 N N . ASP A 1 118 ? 6.684 2.226 6.378 1.00 90.50 118 ASP A N 1
ATOM 901 C CA . ASP A 1 118 ? 7.094 3.534 5.869 1.00 90.50 118 ASP A CA 1
ATOM 902 C C . ASP A 1 118 ? 6.186 3.961 4.700 1.00 90.50 118 ASP A C 1
ATOM 904 O O . ASP A 1 118 ? 5.651 5.067 4.727 1.00 90.50 118 ASP A O 1
ATOM 908 N N . ALA A 1 119 ? 5.890 3.058 3.756 1.00 87.12 119 ALA A N 1
ATOM 909 C CA . ALA A 1 119 ? 4.964 3.335 2.656 1.00 87.12 119 ALA A CA 1
ATOM 910 C C . ALA A 1 119 ? 3.528 3.626 3.131 1.00 87.12 119 ALA A C 1
ATOM 912 O O . ALA A 1 119 ? 2.845 4.467 2.545 1.00 87.12 119 ALA A O 1
ATOM 913 N N . VAL A 1 120 ? 3.068 2.954 4.193 1.00 87.12 120 VAL A N 1
ATOM 914 C CA . VAL A 1 120 ? 1.781 3.237 4.846 1.00 87.12 120 VAL A CA 1
ATOM 915 C C . VAL A 1 120 ? 1.794 4.628 5.480 1.00 87.12 120 VAL A C 1
ATOM 917 O O . VAL A 1 120 ? 0.859 5.396 5.269 1.00 87.12 120 VAL A O 1
ATOM 920 N N . ARG A 1 121 ? 2.861 4.983 6.207 1.00 88.50 121 ARG A N 1
ATOM 921 C CA . ARG A 1 121 ? 3.025 6.313 6.821 1.00 88.50 121 ARG A CA 1
ATOM 922 C C . ARG A 1 121 ? 3.028 7.428 5.779 1.00 88.50 121 ARG A C 1
ATOM 924 O O . ARG A 1 121 ? 2.505 8.505 6.026 1.00 88.50 121 ARG A O 1
ATOM 931 N N . GLU A 1 122 ? 3.624 7.170 4.623 1.00 83.94 122 GLU A N 1
ATOM 932 C CA . GLU A 1 122 ? 3.721 8.121 3.515 1.00 83.94 122 GLU A CA 1
ATOM 933 C C . GLU A 1 122 ? 2.455 8.157 2.640 1.00 83.94 122 GLU A C 1
ATOM 935 O O . GLU A 1 122 ? 2.431 8.873 1.641 1.00 83.94 122 GLU A O 1
ATOM 940 N N . GLY A 1 123 ? 1.417 7.379 2.977 1.00 79.25 123 GLY A N 1
ATOM 941 C CA . GLY A 1 123 ? 0.159 7.331 2.228 1.00 79.25 123 GLY A CA 1
ATOM 942 C C . GLY A 1 123 ? 0.279 6.709 0.832 1.00 79.25 123 GLY A C 1
ATOM 943 O O . GLY A 1 123 ? -0.608 6.889 0.004 1.00 79.25 123 GLY A O 1
ATOM 944 N N . ARG A 1 124 ? 1.368 5.980 0.545 1.00 74.56 124 ARG A N 1
ATOM 945 C CA . ARG A 1 124 ? 1.623 5.358 -0.769 1.00 74.56 124 ARG A CA 1
ATOM 946 C C . ARG A 1 124 ? 0.970 3.989 -0.933 1.00 74.56 124 ARG A C 1
ATOM 948 O O . ARG A 1 124 ? 0.918 3.468 -2.042 1.00 74.56 124 ARG A O 1
ATOM 955 N N . VAL A 1 125 ? 0.494 3.387 0.156 1.00 71.94 125 VAL A N 1
ATOM 956 C CA . VAL A 1 125 ? -0.296 2.153 0.087 1.00 71.94 125 VAL A CA 1
ATOM 957 C C . VAL A 1 125 ? -1.761 2.549 -0.080 1.00 71.94 125 VAL A C 1
ATOM 959 O O . VAL A 1 125 ? -2.314 3.124 0.862 1.00 71.94 125 VAL A O 1
ATOM 962 N N . PRO A 1 126 ? -2.401 2.254 -1.228 1.00 63.31 126 PRO A N 1
ATOM 963 C CA . PRO A 1 126 ? -3.803 2.591 -1.422 1.00 63.31 126 PRO A CA 1
ATOM 964 C C . PRO A 1 126 ? -4.649 1.971 -0.304 1.00 63.31 126 PRO A C 1
ATOM 966 O O . PRO A 1 126 ? -4.439 0.818 0.097 1.00 63.31 126 PRO A O 1
ATOM 969 N N . ALA A 1 127 ? -5.578 2.765 0.231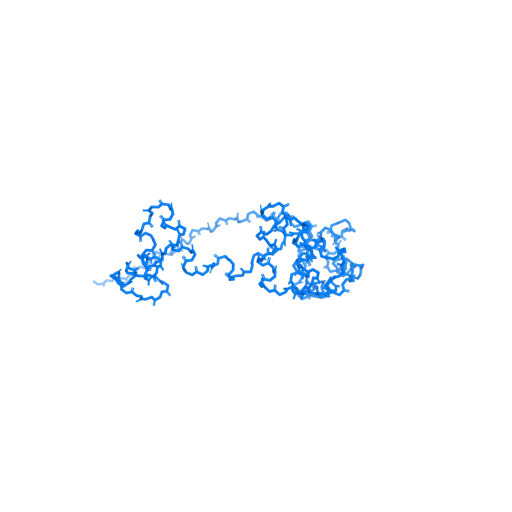 1.00 59.69 127 ALA A N 1
ATOM 970 C CA . ALA A 1 127 ? -6.635 2.248 1.086 1.00 59.69 127 ALA A CA 1
ATOM 971 C C . ALA A 1 127 ? -7.452 1.262 0.247 1.00 59.69 127 ALA A C 1
ATOM 973 O O . ALA A 1 127 ? -7.815 1.561 -0.895 1.00 59.69 127 ALA A O 1
ATOM 974 N N . GLN A 1 128 ? -7.686 0.065 0.776 1.00 53.50 128 GLN A N 1
ATOM 975 C CA . GLN A 1 128 ? -8.466 -0.926 0.040 1.00 53.50 128 GLN A C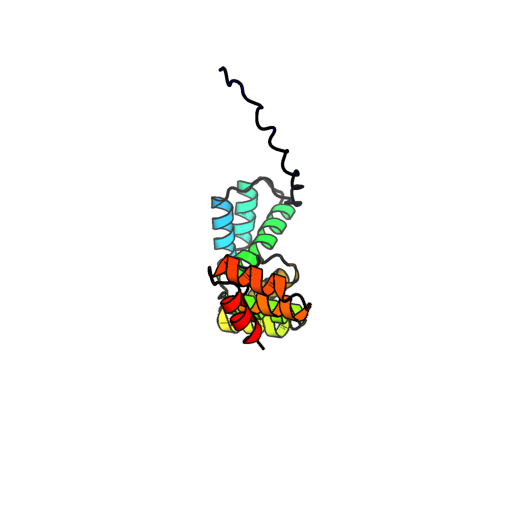A 1
ATOM 976 C C . GLN A 1 128 ? -9.893 -0.378 -0.160 1.00 53.50 128 GLN A C 1
ATOM 978 O O . GLN A 1 128 ? -10.396 0.329 0.715 1.00 53.50 128 GLN A O 1
ATOM 983 N N . PRO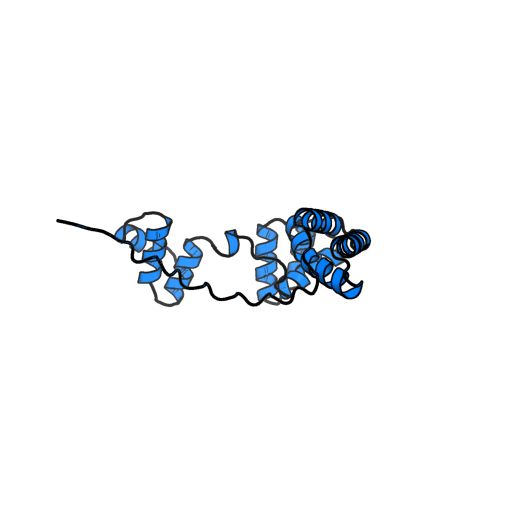 A 1 129 ? -10.588 -0.700 -1.263 1.00 46.88 129 PRO A N 1
ATOM 984 C CA . PRO A 1 129 ? -11.943 -0.202 -1.514 1.00 46.88 129 PRO A CA 1
ATOM 985 C C . PRO A 1 129 ? -12.976 -0.571 -0.426 1.00 46.88 129 PRO A C 1
ATOM 987 O O . PRO A 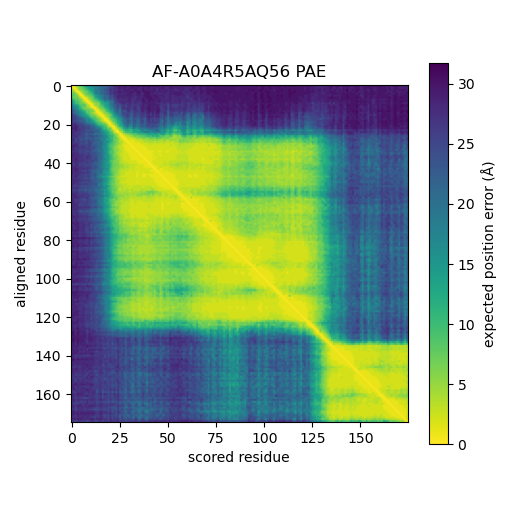1 129 ? -14.020 0.070 -0.343 1.00 46.88 129 PRO A O 1
ATOM 990 N N . GLY A 1 130 ? -12.679 -1.540 0.452 1.00 48.81 130 GLY A N 1
ATOM 991 C CA . GLY A 1 130 ? -13.476 -1.838 1.655 1.00 48.81 130 GLY A CA 1
ATOM 992 C C . GLY A 1 130 ? -13.167 -0.965 2.883 1.00 48.81 130 GLY A C 1
ATOM 993 O O . GLY A 1 130 ? -13.939 -0.941 3.831 1.00 48.81 130 GLY A O 1
ATOM 994 N N . GLU A 1 131 ? -12.060 -0.227 2.870 1.00 45.41 131 GLU A N 1
ATOM 995 C CA . GLU A 1 131 ? -11.592 0.648 3.954 1.00 45.41 131 GLU A CA 1
ATOM 996 C C . GLU A 1 131 ? -12.155 2.072 3.794 1.00 45.41 131 GLU A C 1
ATOM 998 O O . GLU A 1 131 ? -12.515 2.719 4.772 1.00 45.41 131 GLU A O 1
ATOM 1003 N N . VAL A 1 132 ? -12.338 2.527 2.544 1.00 46.53 132 VAL A N 1
ATOM 1004 C CA . VAL A 1 132 ? -13.017 3.801 2.210 1.00 46.53 132 VAL A CA 1
ATOM 1005 C C . VAL A 1 132 ? -14.529 3.711 2.459 1.00 46.53 132 VAL A C 1
ATOM 1007 O O . VAL A 1 132 ? -15.187 4.704 2.755 1.00 46.53 132 VAL A O 1
ATOM 1010 N N . ARG A 1 133 ? -15.077 2.496 2.392 1.00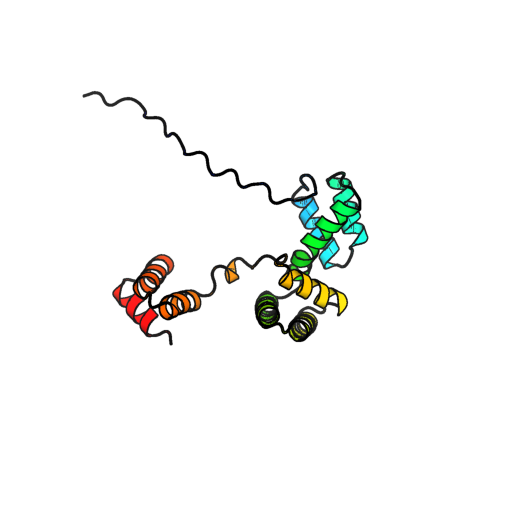 48.72 133 ARG A N 1
ATOM 1011 C CA . ARG A 1 133 ? -16.462 2.171 2.730 1.00 48.72 133 ARG A CA 1
ATOM 1012 C C . ARG A 1 133 ? -16.482 1.358 4.032 1.00 48.72 133 ARG A C 1
ATOM 1014 O O . ARG A 1 133 ? -17.156 0.335 4.088 1.00 48.72 133 ARG A O 1
ATOM 1021 N N . GLY A 1 134 ? -15.743 1.798 5.064 1.00 57.59 134 GL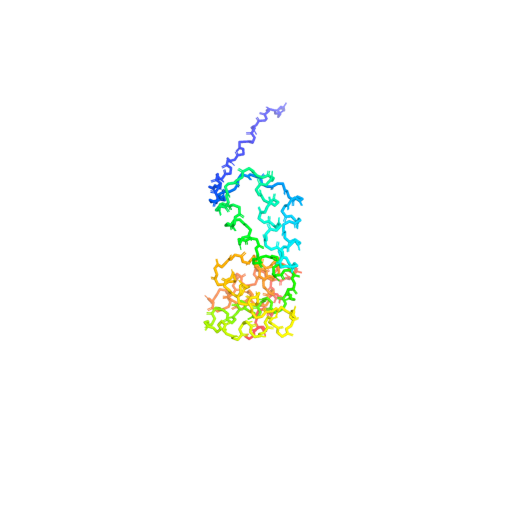Y A N 1
ATOM 1022 C CA . GLY A 1 134 ? -15.725 1.156 6.394 1.00 57.59 134 GLY A CA 1
ATOM 1023 C C . GLY A 1 134 ? -17.139 0.806 6.857 1.00 57.59 134 GLY A C 1
ATOM 1024 O O . GLY A 1 134 ? -18.039 1.565 6.525 1.00 57.59 134 GLY A O 1
ATOM 1025 N N . ALA A 1 135 ? -17.352 -0.348 7.501 1.00 74.50 135 ALA A N 1
ATOM 1026 C CA . ALA A 1 135 ? -18.671 -0.968 7.706 1.00 74.50 135 ALA A CA 1
ATOM 1027 C C . ALA A 1 135 ? -19.789 0.063 7.948 1.00 74.50 135 ALA A C 1
ATOM 1029 O O . ALA A 1 135 ? -19.573 1.026 8.677 1.00 74.50 135 ALA A O 1
ATOM 1030 N N . LEU A 1 136 ? -20.982 -0.119 7.360 1.00 78.88 136 LEU A N 1
ATOM 1031 C CA . LEU A 1 136 ? -22.101 0.839 7.476 1.00 78.88 136 LEU A CA 1
ATOM 1032 C C . LEU A 1 136 ? -22.287 1.349 8.921 1.00 78.88 136 LEU A C 1
ATOM 1034 O O . LEU A 1 136 ? -22.460 2.544 9.134 1.00 78.88 136 LEU A O 1
ATOM 1038 N N . ALA A 1 137 ? -22.123 0.460 9.906 1.00 81.00 137 ALA A N 1
ATOM 1039 C CA . ALA A 1 137 ? -22.127 0.779 11.331 1.00 81.00 137 ALA A CA 1
ATOM 1040 C C . ALA A 1 137 ? -21.073 1.820 11.763 1.00 81.00 137 ALA A C 1
ATOM 1042 O O . ALA A 1 137 ? -21.393 2.718 12.532 1.00 81.00 137 ALA A O 1
ATOM 1043 N N . ASP A 1 138 ? -19.836 1.746 11.274 1.00 79.88 138 ASP A N 1
ATOM 1044 C CA . ASP A 1 138 ? -18.764 2.691 11.613 1.00 79.88 138 ASP A CA 1
ATOM 1045 C C . ASP A 1 138 ? -19.019 4.081 11.019 1.00 79.88 138 ASP A C 1
ATOM 1047 O O . ASP A 1 138 ? -18.780 5.092 11.681 1.00 79.88 138 ASP A O 1
ATOM 1051 N N . ARG A 1 139 ? -19.585 4.151 9.807 1.00 81.19 139 ARG A N 1
ATOM 1052 C CA . ARG A 1 139 ? -20.013 5.430 9.213 1.00 81.19 139 ARG A CA 1
ATOM 1053 C C . ARG A 1 139 ? -21.195 6.034 9.962 1.00 81.19 139 ARG A C 1
ATOM 1055 O O . ARG A 1 139 ? -21.198 7.228 10.239 1.00 81.19 139 ARG A O 1
ATOM 1062 N N . VAL A 1 140 ? -22.166 5.206 10.336 1.00 88.12 140 VAL A N 1
ATOM 1063 C CA . VAL A 1 140 ? -23.313 5.628 11.148 1.00 88.12 140 VAL A CA 1
ATOM 1064 C C . VAL A 1 140 ? -22.860 6.144 12.517 1.00 88.12 140 VAL A C 1
ATOM 1066 O O . VAL A 1 140 ? -23.326 7.194 12.955 1.00 88.12 140 VAL A O 1
ATOM 1069 N N . ARG A 1 141 ? -21.897 5.479 13.169 1.00 85.19 141 ARG A N 1
ATOM 1070 C CA . ARG A 1 141 ? -21.291 5.962 14.422 1.00 85.19 141 ARG A CA 1
ATOM 1071 C C . ARG A 1 141 ? -20.595 7.308 14.252 1.00 85.19 141 ARG A C 1
ATOM 1073 O O . ARG A 1 141 ? -20.733 8.160 15.123 1.00 85.19 141 ARG A O 1
ATOM 1080 N N . ALA A 1 142 ? -19.882 7.521 13.146 1.00 79.62 142 ALA A N 1
ATOM 1081 C CA . ALA A 1 142 ? -19.227 8.799 12.875 1.00 79.62 142 ALA A CA 1
ATOM 1082 C C . ALA A 1 142 ? -20.241 9.953 12.768 1.00 79.62 142 ALA A C 1
ATOM 1084 O O . ALA A 1 142 ? -20.035 10.998 13.381 1.00 79.62 142 ALA A O 1
ATOM 1085 N N . PHE A 1 143 ? -21.366 9.738 12.076 1.00 84.12 143 PHE A N 1
ATOM 1086 C CA . PHE A 1 143 ? -22.453 10.719 11.991 1.00 84.12 143 PHE A CA 1
ATOM 1087 C C . PHE A 1 143 ? -23.145 10.966 13.343 1.00 84.12 143 PHE A C 1
ATOM 1089 O O . PHE A 1 143 ? -23.421 12.114 13.697 1.00 84.12 143 PHE A O 1
ATOM 1096 N N . LYS A 1 144 ? -23.345 9.921 14.162 1.00 85.56 144 LYS A N 1
ATOM 1097 C CA . LYS A 1 144 ? -23.838 10.084 15.544 1.00 85.56 144 LYS A CA 1
ATOM 1098 C C . LYS A 1 144 ? -22.876 10.891 16.412 1.00 85.56 144 LYS A C 1
ATOM 1100 O O . LYS A 1 144 ? -23.322 11.746 17.172 1.00 85.56 144 LYS A O 1
ATOM 1105 N N . ALA A 1 145 ? -21.571 10.650 16.292 1.00 80.31 145 ALA A N 1
ATOM 1106 C CA . ALA A 1 145 ? -20.550 11.370 17.050 1.00 80.31 145 ALA A CA 1
ATOM 1107 C C . ALA A 1 145 ? -20.512 12.870 16.708 1.00 80.31 145 ALA A C 1
ATOM 1109 O O . ALA A 1 145 ? -20.190 13.682 17.573 1.00 80.31 145 ALA A O 1
ATOM 1110 N N . SER A 1 146 ? -20.892 13.253 15.484 1.00 80.25 146 SER A N 1
ATOM 1111 C CA . SER A 1 146 ? -21.084 14.653 15.086 1.00 80.25 146 SER A CA 1
ATOM 1112 C C . SER A 1 146 ? -22.470 15.222 15.424 1.00 80.25 146 SER A C 1
ATOM 1114 O O . SER A 1 146 ? -22.742 16.374 15.099 1.00 80.25 146 SER A O 1
ATOM 1116 N N . GLY A 1 147 ? -23.352 14.443 16.063 1.00 86.19 147 GLY A N 1
ATOM 1117 C CA . GLY A 1 147 ? -24.729 14.835 16.391 1.00 86.19 147 GLY A CA 1
ATOM 1118 C C . GLY A 1 147 ? -25.703 14.788 15.208 1.00 86.19 147 GLY A C 1
ATOM 1119 O O . GLY A 1 147 ? -26.888 15.072 15.380 1.00 86.19 147 GLY A O 1
ATOM 1120 N N . ASP A 1 148 ? -25.238 14.379 14.030 1.00 84.69 148 ASP A N 1
ATOM 1121 C CA . ASP A 1 148 ? -26.003 14.387 12.787 1.00 84.69 148 ASP A CA 1
ATOM 1122 C C . ASP A 1 148 ? -26.703 13.038 12.567 1.00 84.69 148 ASP A C 1
ATOM 1124 O O . ASP A 1 148 ? -26.267 12.164 11.816 1.00 84.69 148 ASP A O 1
ATOM 1128 N N . HIS A 1 149 ? -27.800 12.851 13.295 1.00 86.12 149 HIS A N 1
ATOM 1129 C CA . HIS A 1 149 ? -28.586 11.620 13.257 1.00 86.12 149 HIS A CA 1
ATOM 1130 C C . HIS A 1 149 ? -29.378 11.480 11.953 1.00 86.12 149 HIS A C 1
ATOM 1132 O O . HIS A 1 149 ? -29.620 10.364 11.501 1.00 86.12 149 HIS A O 1
ATOM 1138 N N . GLU A 1 150 ? -29.754 12.593 11.328 1.00 86.75 150 GLU A N 1
ATOM 1139 C CA . GLU A 1 150 ? -30.546 12.599 10.100 1.00 86.75 150 GLU A CA 1
ATOM 1140 C C . GLU A 1 150 ? -29.719 12.088 8.914 1.00 86.75 150 GLU A C 1
ATOM 1142 O O . GLU A 1 150 ? -30.158 11.182 8.200 1.00 86.75 150 GLU A O 1
ATOM 1147 N N . SER A 1 151 ? -28.471 12.552 8.781 1.00 87.62 151 SER A N 1
ATOM 1148 C CA . SER A 1 151 ? -27.530 12.027 7.786 1.00 87.62 151 SER A CA 1
ATOM 1149 C C . SER A 1 151 ? -27.185 10.554 8.027 1.00 87.62 151 SER A C 1
ATOM 1151 O O . SER A 1 151 ? -27.014 9.794 7.070 1.00 87.62 151 SER A O 1
ATOM 1153 N N . ALA A 1 152 ? -27.129 10.113 9.290 1.00 86.62 152 ALA A N 1
ATOM 1154 C CA . ALA A 1 152 ? -26.913 8.707 9.631 1.00 86.62 152 ALA A CA 1
ATOM 1155 C C . ALA A 1 152 ? -28.067 7.808 9.154 1.00 86.62 152 ALA A C 1
ATOM 1157 O O . ALA A 1 152 ? -27.827 6.749 8.573 1.00 86.62 152 ALA A O 1
ATOM 1158 N N . ILE A 1 153 ? -29.313 8.240 9.373 1.00 88.88 153 ILE A N 1
ATOM 1159 C CA . ILE A 1 153 ? -30.521 7.519 8.948 1.00 88.88 153 ILE A CA 1
ATOM 1160 C C . ILE A 1 153 ? -30.606 7.496 7.419 1.00 88.88 153 ILE A C 1
ATOM 1162 O O . ILE A 1 153 ? -30.799 6.432 6.830 1.00 88.88 153 ILE A O 1
ATOM 1166 N N . ALA A 1 154 ? -30.381 8.641 6.767 1.00 87.56 154 ALA A N 1
ATOM 1167 C CA . ALA A 1 154 ? -30.389 8.748 5.311 1.00 87.56 154 ALA A CA 1
ATOM 1168 C C . ALA A 1 154 ? -29.363 7.810 4.653 1.00 87.56 154 ALA A C 1
ATOM 1170 O O . ALA A 1 154 ? -29.671 7.161 3.652 1.00 87.56 154 ALA A O 1
ATOM 1171 N N . LEU A 1 155 ? -28.167 7.689 5.240 1.00 85.38 155 LEU A N 1
ATOM 1172 C CA . LEU A 1 155 ? -27.129 6.771 4.774 1.00 85.38 155 LEU A CA 1
ATOM 1173 C C . LEU A 1 155 ? -27.578 5.304 4.847 1.00 85.38 155 LEU A C 1
ATOM 1175 O O . LEU A 1 155 ? -27.353 4.551 3.902 1.00 85.38 155 LEU A O 1
ATOM 1179 N N . VAL A 1 156 ? -28.222 4.899 5.947 1.00 87.75 156 VAL A N 1
ATOM 1180 C CA . VAL A 1 156 ? -28.733 3.529 6.118 1.00 87.75 156 VAL A CA 1
ATOM 1181 C C . VAL A 1 156 ? -29.814 3.238 5.083 1.00 87.75 156 VAL A C 1
ATOM 1183 O O . VAL A 1 156 ? -29.686 2.260 4.352 1.00 87.75 156 VAL A O 1
ATOM 1186 N N . CYS A 1 157 ? -30.810 4.117 4.941 1.00 87.94 157 CYS A N 1
ATOM 1187 C CA . CYS A 1 157 ? -31.875 3.958 3.948 1.00 87.94 157 CYS A CA 1
ATOM 1188 C C . CYS A 1 157 ? -31.323 3.824 2.522 1.00 87.94 157 CYS A C 1
ATOM 1190 O O . CYS A 1 157 ? -31.750 2.951 1.767 1.00 87.94 157 CYS A O 1
ATOM 1192 N N . ALA A 1 158 ? -30.349 4.664 2.157 1.00 84.88 158 ALA A N 1
ATOM 1193 C CA . ALA A 1 158 ? -29.767 4.675 0.819 1.00 84.88 158 ALA A CA 1
ATOM 1194 C C . ALA A 1 158 ? -29.001 3.387 0.477 1.00 84.88 158 ALA A C 1
ATOM 1196 O O . ALA A 1 158 ? -28.904 3.024 -0.695 1.00 84.88 158 ALA A O 1
ATOM 1197 N N . GLU A 1 159 ? -28.435 2.709 1.475 1.00 81.75 159 GLU A N 1
ATOM 1198 C CA . GLU A 1 159 ? -27.509 1.598 1.251 1.00 81.75 159 GLU A CA 1
ATOM 1199 C C . GLU A 1 159 ? -28.122 0.222 1.535 1.00 81.75 159 GLU A C 1
ATOM 1201 O O . GLU A 1 159 ? -27.706 -0.761 0.922 1.00 81.75 159 GLU A O 1
ATOM 1206 N N . THR A 1 160 ? -29.124 0.138 2.414 1.00 84.88 160 THR A N 1
ATOM 1207 C CA . THR A 1 160 ? -29.833 -1.114 2.737 1.00 84.88 160 THR A CA 1
ATOM 1208 C C . THR A 1 160 ? -31.228 -1.195 2.121 1.00 84.88 160 THR A C 1
ATOM 1210 O O . THR A 1 160 ? -31.790 -2.285 2.048 1.00 84.88 160 THR A O 1
ATOM 1213 N N . GLY A 1 161 ? -31.797 -0.064 1.683 1.00 85.06 161 GLY A N 1
ATOM 1214 C CA . GLY A 1 161 ? -33.193 0.026 1.247 1.00 85.06 161 GLY A CA 1
ATOM 1215 C C . GLY A 1 161 ? -34.212 -0.014 2.395 1.00 85.06 161 GLY A C 1
ATOM 1216 O O . GLY A 1 161 ? -35.407 -0.145 2.132 1.00 85.06 161 GLY A O 1
ATOM 1217 N N . MET A 1 162 ? -33.760 0.079 3.653 1.00 84.06 162 MET A N 1
ATOM 1218 C CA . MET A 1 162 ? -34.632 0.150 4.831 1.00 84.06 162 MET A CA 1
ATOM 1219 C C . MET A 1 162 ? -35.498 1.414 4.814 1.00 84.06 162 MET A C 1
ATOM 1221 O O . MET A 1 162 ? -35.103 2.457 4.289 1.00 84.06 162 MET A O 1
ATOM 1225 N N . GLN A 1 163 ? -36.680 1.317 5.423 1.00 87.50 163 GLN A N 1
ATOM 1226 C CA . GLN A 1 163 ? -37.548 2.472 5.645 1.00 87.50 163 GLN A CA 1
ATOM 1227 C C . GLN A 1 163 ? -36.996 3.347 6.779 1.00 87.50 163 GLN A C 1
ATOM 1229 O O . GLN A 1 163 ? -36.267 2.871 7.648 1.00 87.50 163 GLN A O 1
ATOM 1234 N N . TRP A 1 164 ? -37.364 4.629 6.782 1.00 82.94 164 TRP A N 1
ATOM 1235 C CA . TRP A 1 164 ? -36.816 5.637 7.698 1.00 82.94 164 TRP A CA 1
ATOM 1236 C C . TRP A 1 164 ? -36.946 5.253 9.184 1.00 82.94 164 TRP A C 1
ATOM 1238 O O . TRP A 1 164 ? -35.971 5.363 9.925 1.00 82.94 164 TRP A O 1
ATOM 1248 N N . ASP A 1 165 ? -38.090 4.697 9.595 1.00 86.31 165 ASP A N 1
ATOM 1249 C CA . ASP A 1 165 ? -38.330 4.248 10.977 1.00 86.31 165 ASP A CA 1
ATOM 1250 C C . ASP A 1 165 ? -37.426 3.071 11.381 1.00 86.31 165 ASP A C 1
ATOM 1252 O O . ASP A 1 165 ? -36.935 2.989 12.509 1.00 86.31 165 ASP A O 1
ATOM 1256 N N . GLU A 1 166 ? -37.175 2.145 10.457 1.00 86.00 166 GLU A N 1
ATOM 1257 C CA . GLU A 1 166 ? -36.316 0.980 10.686 1.00 86.00 166 GLU A CA 1
ATOM 1258 C C . GLU A 1 166 ? -34.840 1.395 10.742 1.00 86.00 166 GLU A C 1
ATOM 1260 O O . GLU A 1 166 ? -34.091 0.974 11.628 1.00 86.00 166 GLU A O 1
ATOM 1265 N N . ALA A 1 167 ? -34.442 2.310 9.858 1.00 87.38 167 ALA A N 1
ATOM 1266 C CA . ALA A 1 167 ? -33.126 2.928 9.879 1.00 87.38 167 ALA A CA 1
ATOM 1267 C C . ALA A 1 167 ? -32.893 3.739 11.166 1.00 87.38 167 ALA A C 1
ATOM 1269 O O . ALA A 1 167 ? -31.801 3.680 11.732 1.00 87.38 167 ALA A O 1
ATOM 1270 N N . GLN A 1 168 ? -33.913 4.423 11.693 1.00 88.69 168 GLN A N 1
ATOM 1271 C CA . GLN A 1 168 ? -33.831 5.114 12.982 1.00 88.69 168 GLN A CA 1
ATOM 1272 C C . GLN A 1 168 ? -33.558 4.140 14.136 1.00 88.69 168 GLN A C 1
ATOM 1274 O O . GLN A 1 168 ? -32.670 4.397 14.952 1.00 88.69 168 GLN A O 1
ATOM 1279 N N . HIS A 1 169 ? -34.256 3.001 14.186 1.00 88.06 169 HIS A N 1
ATOM 1280 C CA . HIS A 1 169 ? -34.005 1.967 15.196 1.00 88.06 169 HIS A CA 1
ATOM 1281 C C . HIS A 1 169 ? -32.601 1.368 15.070 1.00 88.06 169 HIS A C 1
ATOM 1283 O O . HIS A 1 169 ? -31.918 1.182 16.078 1.00 88.06 169 HIS A O 1
ATOM 1289 N N . PHE A 1 170 ? -32.136 1.125 13.844 1.00 85.62 170 PHE A N 1
ATOM 1290 C CA . PHE A 1 170 ? -30.778 0.650 13.587 1.00 85.62 170 PHE A CA 1
ATOM 1291 C C . PHE A 1 170 ? -29.714 1.640 14.093 1.00 85.62 170 PHE A C 1
ATOM 1293 O O . PHE A 1 170 ? -28.782 1.251 14.796 1.00 85.62 170 PHE A O 1
ATOM 1300 N N . VAL A 1 171 ? -29.873 2.933 13.796 1.00 86.81 171 VAL A N 1
ATOM 1301 C CA . VAL A 1 171 ? -28.972 4.002 14.264 1.00 86.81 171 VAL A CA 1
ATOM 1302 C C . VAL A 1 171 ? -29.027 4.139 15.793 1.00 86.81 171 VAL A C 1
ATOM 1304 O O . VAL A 1 171 ? -27.991 4.323 16.439 1.00 86.81 171 VAL A O 1
ATOM 1307 N N . ALA A 1 172 ? -30.208 4.016 16.403 1.00 86.50 172 ALA A N 1
ATOM 1308 C CA . ALA A 1 172 ? -30.377 4.063 17.855 1.00 86.50 172 ALA A CA 1
ATOM 1309 C C . ALA A 1 172 ? -29.704 2.875 18.567 1.00 86.50 172 ALA A C 1
ATOM 1311 O O . ALA A 1 172 ? -29.114 3.064 19.629 1.00 86.50 172 ALA A O 1
ATOM 1312 N N . ALA A 1 173 ? -29.737 1.682 17.964 1.00 87.75 173 ALA A N 1
ATOM 1313 C CA . ALA A 1 173 ? -29.148 0.460 18.513 1.00 87.75 173 ALA A CA 1
ATOM 1314 C C . ALA A 1 173 ? -27.608 0.448 18.507 1.00 87.75 173 ALA A C 1
ATOM 1316 O O . ALA A 1 173 ? -26.990 -0.310 19.256 1.00 87.75 173 ALA A O 1
ATOM 1317 N N . LEU A 1 174 ? -26.972 1.277 17.675 1.00 82.56 174 LEU A N 1
ATOM 1318 C CA . LEU A 1 174 ? -25.518 1.420 17.653 1.00 82.56 174 LEU A CA 1
ATOM 1319 C C . LEU A 1 174 ? -25.055 2.287 18.833 1.00 82.56 174 LEU A C 1
ATOM 1321 O O . LEU A 1 174 ? -25.304 3.492 18.844 1.00 82.56 174 LEU A O 1
ATOM 1325 N N . GLN A 1 175 ? -24.392 1.666 19.814 1.00 67.00 175 GLN A N 1
ATOM 1326 C CA . GLN A 1 175 ? -23.722 2.353 20.928 1.00 67.00 175 GLN A CA 1
ATOM 1327 C C . GLN A 1 175 ? -22.474 3.108 20.464 1.00 67.00 175 GLN A C 1
ATOM 1329 O O . GLN A 1 175 ? -21.760 2.581 19.571 1.00 67.00 175 GLN A O 1
#

Solvent-accessible surface area (backbone atoms only — not comparable to full-atom values): 9905 Å² total; per-residue (Å²): 142,83,89,84,79,81,84,72,84,77,73,77,79,72,80,80,73,74,77,72,89,65,80,50,59,81,66,53,70,72,55,51,51,51,34,30,54,29,36,55,73,66,36,56,68,63,23,27,51,54,42,22,72,67,38,71,39,54,76,66,38,18,43,53,51,45,58,49,42,36,16,42,20,42,46,75,61,36,52,70,71,54,49,53,51,28,49,53,28,41,75,73,68,36,51,71,60,23,24,51,52,43,25,73,75,40,74,42,53,73,67,58,18,43,51,36,46,51,22,48,70,70,62,47,34,75,75,52,81,66,61,81,56,43,57,71,66,58,52,34,48,53,28,49,76,71,68,38,54,65,62,28,30,51,53,42,24,75,74,71,70,45,54,69,73,58,21,45,51,54,60,67,70,56,125

Organism: NCBI:txid705336

Nearest PDB structures (foldseek):
  6wcj-assembly1_C  TM=2.569E-01  e=1.072E+00  Bos taurus
  6tv5-assembly1_B  TM=2.906E-01  e=7.359E+00  Argiope argentata

Secondary structure (DSSP, 8-state):
-----------------------S----HHHHHHHHHHHHTT-HHHHHHHHHHHH---HHHHHHHHHHHHHHHHHHHS-HHHHHHHHHHHHTT-HHHHHHHHHHHH---HHHHHHHHHHHHTT-SPPPTTTTT--HHHHHHHHHHTT-HHHHHHHHHHHH---HHHHHHHHHH--

Radius of gyration: 22.85 Å; Cα contacts (8 Å, |Δi|>4): 174; chains: 1; bounding box: 66×36×55 Å

InterPro domains:
  IPR014719 Ribosomal protein bL12, C-terminal/adaptor protein ClpS-like [G3DSA:3.30.1390.10] (35-97)

pLDDT: mean 78.29, std 16.72, range [32.5, 93.19]